Protein AF-A0A5K1BIJ3-F1 (afdb_monomer)

Mean predicted aligned error: 2.59 Å

pLDDT: mean 94.62, std 4.93, range [69.94, 98.44]

Solvent-accessible surface area (backbone atoms only — not comparable to full-atom values): 3528 Å² total; per-residue (Å²): 117,30,61,44,80,45,71,90,46,58,83,83,68,51,59,68,54,55,42,67,72,40,70,81,43,72,51,57,73,49,64,50,66,42,70,76,70,96,50,32,36,37,38,38,38,27,78,38,41,68,42,26,50,54,50,53,66,72,74,106

Radius of gyration: 10.94 Å; Cα contacts (8 Å, |Δi|>4): 96; chains: 1; bounding box: 22×22×26 Å

Secondary structure (DSSP, 8-state):
--EEEE----TT--HHHHHHHHTTSTTEEEEEEE--SSS-EEEEEESSHHHHHHHHHHH-

Structure (mmCIF, N/CA/C/O backbone):
data_AF-A0A5K1BIJ3-F1
#
_entry.id   AF-A0A5K1BIJ3-F1
#
loop_
_atom_site.group_PDB
_atom_site.id
_atom_site.type_symbol
_atom_site.label_atom_id
_atom_site.label_alt_id
_atom_site.label_comp_id
_atom_site.label_asym_id
_atom_site.label_entity_id
_atom_site.label_seq_id
_atom_site.pdbx_PDB_ins_code
_atom_site.Cartn_x
_atom_site.Cartn_y
_atom_site.Cartn_z
_atom_site.occupancy
_atom_site.B_iso_or_equiv
_atom_site.auth_seq_id
_atom_site.auth_comp_id
_atom_site.auth_asym_id
_atom_site.auth_atom_id
_atom_site.pdbx_PDB_model_num
ATOM 1 N N . VAL A 1 1 ? 7.222 9.130 -11.207 1.00 84.06 1 VAL A N 1
ATOM 2 C CA . VAL A 1 1 ? 7.074 8.762 -9.775 1.00 84.06 1 VAL A CA 1
ATOM 3 C C . VAL A 1 1 ? 6.814 7.262 -9.703 1.00 84.06 1 VAL A C 1
ATOM 5 O O . VAL A 1 1 ? 6.142 6.766 -10.595 1.00 84.06 1 VAL A O 1
ATOM 8 N N . ARG A 1 2 ? 7.384 6.539 -8.728 1.00 97.50 2 ARG A N 1
ATOM 9 C CA . ARG A 1 2 ? 7.305 5.062 -8.614 1.00 97.50 2 ARG A CA 1
ATOM 10 C C . ARG A 1 2 ? 6.508 4.569 -7.396 1.00 97.50 2 ARG A C 1
ATOM 12 O O . ARG A 1 2 ? 6.584 3.408 -7.019 1.00 97.50 2 ARG A O 1
ATOM 19 N N . THR A 1 3 ? 5.769 5.475 -6.768 1.00 97.69 3 THR A N 1
ATOM 20 C CA . THR A 1 3 ? 4.932 5.208 -5.597 1.00 97.69 3 THR A CA 1
ATOM 21 C C . THR A 1 3 ? 3.492 5.531 -5.959 1.00 97.69 3 THR A C 1
ATOM 23 O O . THR A 1 3 ? 3.241 6.598 -6.522 1.00 97.69 3 THR A O 1
ATOM 26 N N . ILE A 1 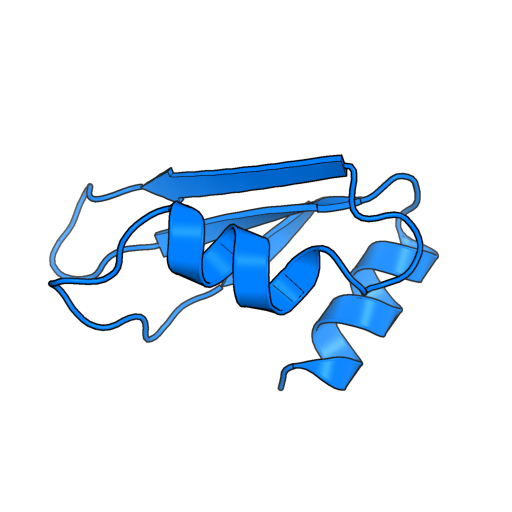4 ? 2.568 4.629 -5.641 1.00 96.56 4 ILE A N 1
ATOM 27 C CA . ILE A 1 4 ? 1.129 4.845 -5.808 1.00 96.56 4 ILE A CA 1
ATOM 28 C C . ILE A 1 4 ? 0.479 5.178 -4.468 1.00 96.56 4 ILE A C 1
ATOM 30 O O . ILE A 1 4 ? 0.965 4.777 -3.408 1.00 96.56 4 ILE A O 1
ATOM 34 N N . PHE A 1 5 ? -0.625 5.911 -4.546 1.00 95.38 5 PHE A N 1
ATOM 35 C CA . PHE A 1 5 ? -1.468 6.284 -3.419 1.00 95.38 5 PHE A CA 1
ATOM 36 C C . PHE A 1 5 ? -2.774 5.489 -3.470 1.00 95.38 5 PHE A C 1
ATOM 38 O O . PHE A 1 5 ? -3.376 5.362 -4.535 1.00 95.38 5 PHE A O 1
ATOM 45 N N . ILE A 1 6 ? -3.197 4.971 -2.320 1.00 93.94 6 ILE A N 1
ATOM 46 C CA . ILE A 1 6 ? -4.395 4.150 -2.145 1.00 93.94 6 ILE A CA 1
ATOM 47 C C . ILE A 1 6 ? -5.286 4.859 -1.125 1.00 93.94 6 ILE A C 1
ATOM 49 O O . ILE A 1 6 ? -4.863 5.129 -0.000 1.00 93.94 6 ILE A O 1
ATOM 53 N N . SER A 1 7 ? -6.515 5.168 -1.526 1.00 92.69 7 SER A N 1
ATOM 54 C CA . SER A 1 7 ? -7.519 5.843 -0.693 1.00 92.69 7 SER A CA 1
ATOM 55 C C . SER A 1 7 ? -8.788 5.008 -0.586 1.00 92.69 7 SER A C 1
ATOM 57 O O . SER A 1 7 ? -8.905 3.981 -1.251 1.00 92.69 7 SER A O 1
ATOM 59 N N . GLY A 1 8 ? -9.721 5.436 0.269 1.00 91.56 8 GLY A N 1
ATOM 60 C CA . GLY A 1 8 ? -10.965 4.704 0.511 1.00 91.56 8 GLY A CA 1
ATOM 61 C C . GLY A 1 8 ? -10.768 3.430 1.334 1.00 91.56 8 GLY A C 1
ATOM 62 O O . GLY A 1 8 ? -11.577 2.511 1.246 1.00 91.56 8 GLY A O 1
ATOM 63 N N . LEU A 1 9 ? -9.684 3.354 2.113 1.00 93.25 9 LEU A N 1
ATOM 64 C CA . LEU A 1 9 ? -9.439 2.222 2.997 1.00 93.25 9 LEU A CA 1
ATOM 65 C C . LEU A 1 9 ? -10.383 2.273 4.213 1.00 93.25 9 LEU A C 1
ATOM 67 O O . LEU A 1 9 ? -10.635 3.362 4.738 1.00 93.25 9 LEU A O 1
ATOM 71 N N . PRO A 1 10 ? -10.866 1.116 4.703 1.00 94.19 10 PRO A N 1
ATOM 72 C CA . PRO A 1 10 ? -11.579 1.029 5.975 1.00 94.19 10 PRO A CA 1
ATOM 73 C C . PRO A 1 10 ? -10.744 1.574 7.139 1.00 94.19 10 PRO A C 1
ATOM 75 O O . PRO A 1 10 ? -9.516 1.505 7.118 1.00 94.19 10 PRO A O 1
ATOM 78 N N . THR A 1 11 ? -11.396 2.082 8.185 1.00 93.69 11 THR A N 1
ATOM 79 C CA . THR A 1 11 ? -10.713 2.657 9.359 1.00 93.69 11 THR A CA 1
ATOM 80 C C . THR A 1 11 ? -9.927 1.632 10.177 1.00 93.69 11 THR A C 1
ATOM 82 O O . THR A 1 11 ? -9.006 2.007 10.899 1.00 93.69 11 THR A O 1
ATOM 85 N N . ASP A 1 12 ? -10.256 0.348 10.053 1.00 94.00 12 ASP A N 1
ATOM 86 C CA . ASP A 1 12 ? -9.607 -0.777 10.725 1.00 94.00 12 ASP A CA 1
ATOM 87 C C . ASP A 1 12 ? -8.575 -1.512 9.852 1.00 94.00 12 ASP A C 1
ATOM 89 O O . ASP A 1 12 ? -8.044 -2.544 10.278 1.00 94.00 12 ASP A O 1
ATOM 93 N N . VAL A 1 13 ? -8.263 -0.971 8.664 1.00 95.94 13 VAL A N 1
ATOM 94 C CA . VAL A 1 13 ? -7.264 -1.537 7.751 1.00 95.94 13 VAL A CA 1
ATOM 95 C C . VAL A 1 13 ? -5.922 -1.718 8.454 1.00 95.94 13 VAL A C 1
ATOM 97 O O . VAL A 1 13 ? -5.473 -0.875 9.230 1.00 95.94 13 VAL A O 1
ATOM 100 N N . L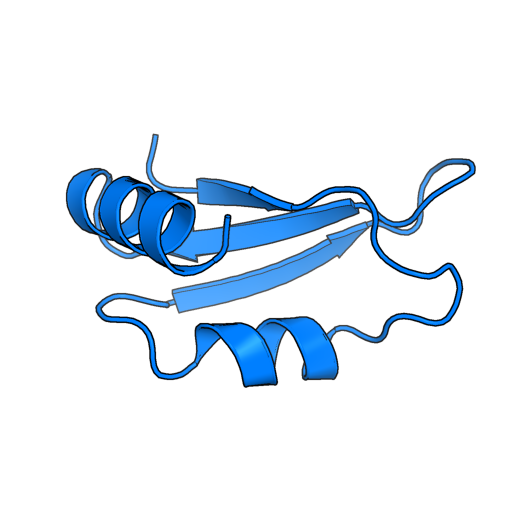YS A 1 14 ? -5.241 -2.820 8.153 1.00 94.7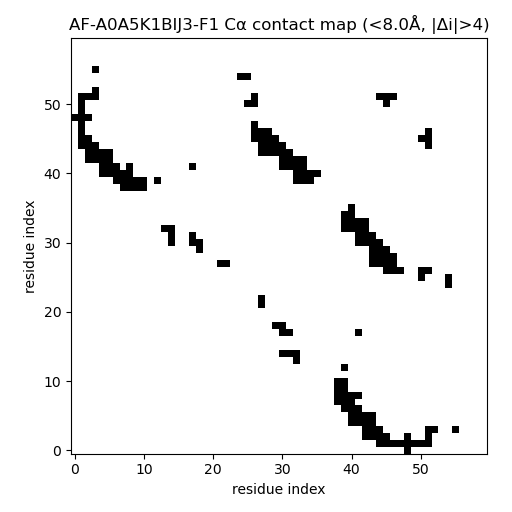5 14 LYS A N 1
ATOM 101 C CA . LYS A 1 14 ? -3.903 -3.128 8.659 1.00 94.75 14 LYS A CA 1
ATOM 102 C C . LYS A 1 14 ? -2.901 -3.140 7.520 1.00 94.75 14 LYS A C 1
ATOM 104 O O . LYS A 1 14 ? -3.205 -3.560 6.410 1.00 94.7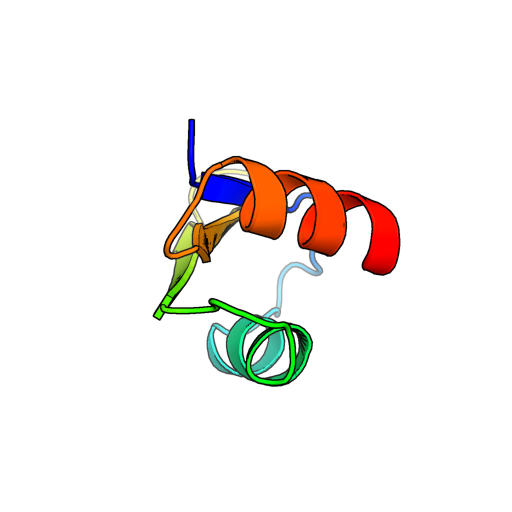5 14 LYS A O 1
ATOM 109 N N . GLU A 1 15 ? -1.655 -2.784 7.815 1.00 93.56 15 GLU A N 1
ATOM 110 C CA . GLU A 1 15 ? -0.563 -2.761 6.827 1.00 93.56 15 GLU A CA 1
ATOM 111 C C . GLU A 1 15 ? -0.416 -4.090 6.067 1.00 93.56 15 GLU A C 1
ATOM 113 O O . GLU A 1 15 ? -0.246 -4.106 4.848 1.00 93.56 15 GLU A O 1
ATOM 118 N N . ARG A 1 16 ? -0.614 -5.214 6.769 1.00 96.81 16 ARG A N 1
ATOM 119 C CA . ARG A 1 16 ? -0.618 -6.562 6.181 1.00 96.81 16 ARG A CA 1
ATOM 120 C C . ARG A 1 16 ? -1.639 -6.744 5.054 1.00 96.81 16 ARG A C 1
ATOM 122 O O . ARG A 1 16 ? -1.433 -7.586 4.191 1.00 96.81 16 ARG A O 1
ATOM 129 N N . GLU A 1 17 ? -2.756 -6.022 5.075 1.00 96.31 17 GLU A N 1
ATOM 130 C CA . GLU A 1 17 ? -3.812 -6.144 4.065 1.00 96.31 17 GLU A CA 1
ATOM 131 C C . GLU A 1 17 ? -3.372 -5.502 2.753 1.00 96.31 17 GLU A C 1
ATOM 133 O O . GLU A 1 17 ? -3.531 -6.115 1.700 1.00 96.31 17 GLU A O 1
ATOM 138 N N . ILE A 1 18 ? -2.697 -4.350 2.820 1.00 95.62 18 ILE A N 1
ATOM 139 C CA . ILE A 1 18 ? -2.078 -3.718 1.648 1.00 95.62 18 ILE A CA 1
ATOM 140 C C . ILE A 1 18 ? -0.932 -4.574 1.117 1.00 95.62 18 ILE A C 1
ATOM 142 O O . ILE A 1 18 ? -0.851 -4.822 -0.085 1.00 95.62 18 ILE A O 1
ATOM 146 N N . GLN A 1 19 ? -0.088 -5.106 2.003 1.00 96.62 19 GLN A N 1
ATOM 147 C CA . GLN A 1 19 ? 0.959 -6.032 1.586 1.00 96.62 19 GLN A CA 1
ATOM 148 C C . GLN A 1 19 ? 0.364 -7.268 0.894 1.00 96.62 19 GLN A C 1
ATOM 150 O O . GLN A 1 19 ? 0.851 -7.680 -0.153 1.00 96.62 19 GLN A O 1
ATOM 155 N N . ASN A 1 20 ? -0.702 -7.862 1.435 1.00 96.75 20 ASN A N 1
ATOM 156 C CA . ASN A 1 20 ? -1.342 -9.036 0.837 1.00 96.75 20 ASN A CA 1
ATOM 157 C C . ASN A 1 20 ? -2.005 -8.730 -0.510 1.00 96.75 20 ASN A C 1
ATOM 159 O O . ASN A 1 20 ? -1.962 -9.585 -1.395 1.00 96.75 20 ASN A O 1
ATOM 163 N N . LEU A 1 21 ? -2.569 -7.531 -0.666 1.00 94.81 21 LEU A N 1
ATOM 164 C CA . LEU A 1 21 ? -3.140 -7.051 -1.921 1.00 94.81 21 LEU A CA 1
ATOM 165 C C . LEU A 1 21 ? -2.067 -6.903 -3.011 1.00 94.81 21 LEU A C 1
ATOM 167 O O . LEU A 1 21 ? -2.304 -7.269 -4.158 1.00 94.81 21 LEU A O 1
ATOM 171 N N . LEU A 1 22 ? -0.883 -6.390 -2.661 1.00 96.94 22 LEU A N 1
ATOM 172 C CA . LEU A 1 22 ? 0.105 -5.936 -3.646 1.00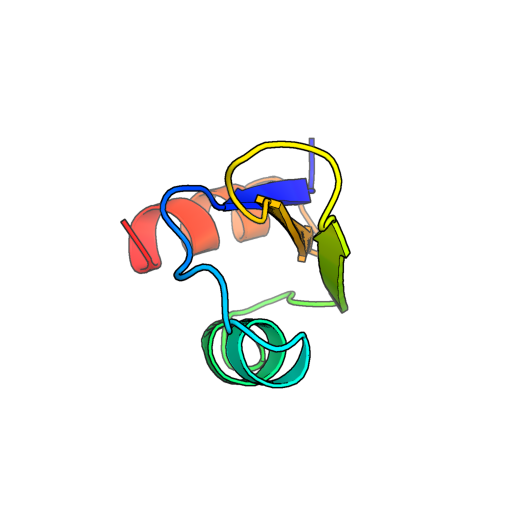 96.94 22 LEU A CA 1
ATOM 173 C C . LEU A 1 22 ? 1.317 -6.856 -3.825 1.00 96.94 22 LEU A C 1
ATOM 175 O O . LEU A 1 22 ? 1.988 -6.755 -4.848 1.00 96.94 22 LEU A O 1
ATOM 179 N N . ARG A 1 23 ? 1.608 -7.768 -2.886 1.00 96.81 23 ARG A N 1
ATOM 180 C CA . ARG A 1 23 ? 2.830 -8.609 -2.901 1.00 96.81 23 ARG A CA 1
ATOM 181 C C . ARG A 1 23 ? 3.005 -9.472 -4.150 1.00 96.81 23 ARG A C 1
ATOM 183 O O . ARG A 1 23 ? 4.104 -9.948 -4.408 1.00 96.81 23 ARG A O 1
ATOM 190 N N . TRP A 1 24 ? 1.925 -9.714 -4.886 1.00 97.06 24 TRP A N 1
ATOM 191 C CA . TRP A 1 24 ? 1.934 -10.512 -6.112 1.00 97.06 24 TRP A CA 1
ATOM 192 C C . TRP A 1 24 ? 2.059 -9.662 -7.379 1.00 97.06 24 TRP A C 1
ATOM 194 O O . TRP A 1 24 ? 2.208 -10.212 -8.468 1.00 97.06 24 TRP A O 1
ATOM 204 N N . LEU A 1 25 ? 1.993 -8.334 -7.255 1.00 97.25 25 LEU A N 1
ATOM 205 C CA . LEU A 1 25 ? 2.114 -7.433 -8.389 1.00 97.25 25 LEU A CA 1
ATOM 206 C C . LEU A 1 25 ? 3.588 -7.276 -8.789 1.00 97.25 25 LEU A C 1
ATOM 208 O O . LEU A 1 25 ? 4.454 -7.118 -7.920 1.00 97.25 25 LEU A O 1
ATOM 212 N N . PRO A 1 26 ? 3.899 -7.287 -10.098 1.00 98.12 26 PRO A N 1
ATOM 213 C CA . PRO A 1 26 ? 5.268 -7.142 -10.564 1.00 98.12 26 PRO A CA 1
ATOM 214 C C . PRO A 1 26 ? 5.923 -5.860 -10.046 1.00 98.12 26 PRO A C 1
ATOM 216 O O . PRO A 1 26 ? 5.392 -4.759 -10.183 1.00 98.12 26 PRO A O 1
ATOM 219 N N . GLY A 1 27 ? 7.117 -6.012 -9.476 1.00 97.69 27 GLY A N 1
ATOM 220 C CA . GLY A 1 27 ? 7.924 -4.892 -9.013 1.00 97.69 27 GLY A CA 1
ATOM 221 C C . GLY A 1 27 ? 7.470 -4.253 -7.706 1.00 97.69 27 GLY A C 1
ATOM 222 O O . GLY A 1 27 ? 7.993 -3.185 -7.411 1.00 97.69 27 GLY A O 1
ATOM 223 N N . TYR A 1 28 ? 6.550 -4.857 -6.948 1.00 98.12 28 TYR A N 1
ATOM 224 C CA . TYR A 1 28 ? 6.247 -4.442 -5.577 1.00 98.12 28 TYR A CA 1
ATOM 225 C C . TYR A 1 28 ? 7.511 -4.484 -4.697 1.00 98.12 28 TYR A C 1
ATOM 227 O O . TYR A 1 28 ? 8.206 -5.499 -4.662 1.00 98.12 28 TYR A O 1
ATOM 235 N N . GLU A 1 29 ? 7.798 -3.394 -3.980 1.00 98.06 29 GLU A N 1
ATOM 236 C CA . GLU A 1 29 ? 8.938 -3.303 -3.052 1.00 98.06 29 GLU A CA 1
ATOM 237 C C . GLU A 1 29 ? 8.476 -3.206 -1.594 1.00 98.06 29 GLU A C 1
ATOM 239 O O . GLU A 1 29 ? 8.941 -3.956 -0.738 1.00 98.06 29 GLU A O 1
ATOM 244 N N . ALA A 1 30 ? 7.560 -2.282 -1.300 1.00 97.50 30 ALA A N 1
ATOM 245 C CA . ALA A 1 30 ? 7.069 -2.039 0.053 1.00 97.50 30 ALA A CA 1
ATOM 246 C C . ALA A 1 30 ? 5.708 -1.339 0.034 1.00 97.50 30 ALA A C 1
ATOM 248 O O . ALA A 1 30 ? 5.354 -0.662 -0.932 1.00 97.50 30 ALA A O 1
ATOM 249 N N . SER A 1 31 ? 4.976 -1.430 1.140 1.00 97.00 31 SER A N 1
ATOM 250 C CA . SER A 1 31 ? 3.777 -0.636 1.386 1.00 97.00 31 SER A CA 1
ATOM 251 C C . SER A 1 31 ? 3.745 -0.138 2.815 1.00 97.00 31 SER A C 1
ATOM 253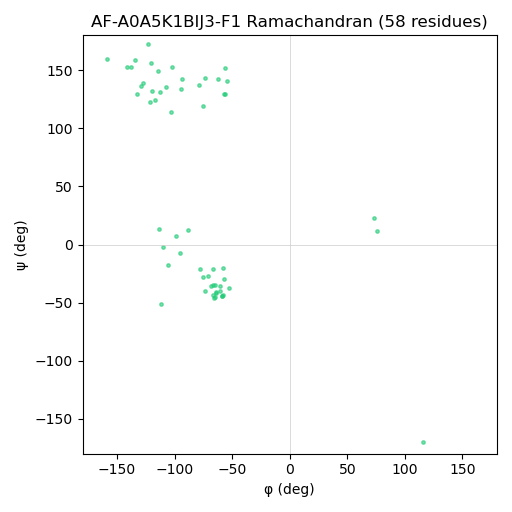 O O . SER A 1 31 ? 4.271 -0.807 3.696 1.00 97.00 31 SER A O 1
ATOM 255 N N . GLN A 1 32 ? 3.077 0.988 3.028 1.00 96.25 32 GLN A N 1
ATOM 256 C CA . GLN A 1 32 ? 2.842 1.558 4.347 1.00 96.25 32 GLN A CA 1
ATOM 257 C C . GLN A 1 32 ? 1.438 2.150 4.430 1.00 96.25 32 GLN A C 1
ATOM 259 O O . GLN A 1 32 ? 0.885 2.606 3.424 1.00 96.25 32 GLN A O 1
ATOM 264 N N . ILE A 1 33 ? 0.887 2.188 5.642 1.00 96.38 33 ILE A N 1
ATOM 265 C CA . ILE A 1 33 ? -0.373 2.876 5.931 1.00 96.38 33 ILE A CA 1
ATOM 266 C C . ILE A 1 33 ? -0.101 4.073 6.825 1.00 96.38 33 ILE A C 1
ATOM 268 O O . ILE A 1 33 ? 0.562 3.979 7.856 1.00 96.38 33 ILE A O 1
ATOM 272 N N . ASN A 1 34 ? -0.658 5.208 6.431 1.00 94.81 34 ASN A N 1
ATOM 273 C CA . ASN A 1 34 ? -0.702 6.409 7.230 1.00 94.81 34 ASN A CA 1
ATOM 274 C C . ASN A 1 34 ? -2.106 6.574 7.822 1.00 94.81 34 ASN A C 1
ATOM 276 O O . ASN A 1 34 ? -3.064 6.820 7.094 1.00 94.81 34 ASN A O 1
ATOM 280 N N . TYR A 1 35 ? -2.208 6.478 9.145 1.00 92.25 35 TYR A N 1
ATOM 281 C CA . TYR A 1 35 ? -3.459 6.662 9.892 1.00 92.25 35 TYR A CA 1
ATOM 282 C C . TYR A 1 35 ? -3.717 8.127 10.288 1.00 92.25 35 TYR A C 1
ATOM 284 O O . TYR A 1 35 ? -4.556 8.404 11.140 1.00 92.25 35 TYR A O 1
ATOM 292 N N . LYS A 1 36 ? -2.971 9.089 9.728 1.00 86.06 36 LYS A N 1
ATOM 293 C CA . LYS A 1 36 ? -3.206 10.517 9.977 1.00 86.06 36 LYS A CA 1
ATOM 294 C C . LYS A 1 36 ? -4.432 10.994 9.197 1.00 86.06 36 LYS A C 1
ATOM 296 O O . LYS A 1 36 ? -4.398 11.006 7.971 1.00 86.06 36 LYS A O 1
ATOM 301 N N . GLY A 1 37 ? -5.449 11.472 9.910 1.00 80.88 37 GLY A N 1
ATOM 302 C CA . GLY A 1 37 ? -6.681 12.023 9.335 1.00 80.88 37 GLY A CA 1
ATOM 303 C C . GLY A 1 37 ? -7.910 11.188 9.687 1.00 80.88 37 GLY A C 1
ATOM 304 O O . GLY A 1 37 ? -7.838 10.306 10.537 1.00 80.88 37 GLY A O 1
ATOM 305 N N . GLU A 1 38 ? -9.043 11.479 9.045 1.00 83.88 38 GLU A N 1
ATOM 306 C CA . GLU A 1 38 ? -10.298 10.743 9.269 1.00 83.88 38 GLU A CA 1
ATOM 307 C C . GLU A 1 38 ? -10.301 9.355 8.614 1.00 83.88 38 GLU A C 1
ATOM 309 O O . GLU A 1 38 ? -10.961 8.443 9.108 1.00 83.88 38 GLU A O 1
ATOM 314 N N . GLN A 1 39 ? -9.553 9.179 7.518 1.00 90.81 39 GLN A N 1
ATOM 315 C CA . GLN A 1 39 ? -9.454 7.916 6.789 1.00 90.81 39 GLN A CA 1
ATOM 316 C C . GLN A 1 39 ? -7.993 7.495 6.591 1.00 90.81 39 GLN A C 1
ATOM 318 O O . GLN A 1 39 ? -7.155 8.340 6.257 1.00 90.81 39 GLN A O 1
ATOM 323 N N . PRO A 1 40 ? -7.673 6.198 6.750 1.00 95.06 40 PRO A N 1
ATOM 324 C CA . PRO A 1 40 ? -6.339 5.687 6.472 1.00 95.06 40 PRO A CA 1
ATOM 325 C C . PRO A 1 40 ? -5.945 5.856 5.002 1.00 95.06 40 PRO A C 1
ATOM 327 O O . PRO A 1 40 ? -6.740 5.656 4.084 1.00 95.06 40 PRO A O 1
ATOM 330 N N . MET A 1 41 ? -4.674 6.179 4.785 1.00 95.06 41 MET A N 1
ATOM 331 C CA . MET A 1 41 ? -4.077 6.368 3.466 1.00 95.06 41 MET A CA 1
ATOM 332 C C . MET A 1 41 ? -2.977 5.338 3.228 1.00 95.06 41 MET A C 1
ATOM 334 O O . MET A 1 41 ? -2.025 5.257 4.005 1.00 95.06 41 MET A O 1
ATOM 338 N N . GLY A 1 42 ? -3.074 4.575 2.144 1.00 95.56 42 GLY A N 1
ATOM 339 C CA . GLY A 1 42 ? -2.060 3.604 1.746 1.00 95.56 42 GLY A CA 1
ATOM 340 C C . GLY A 1 42 ? -1.058 4.194 0.758 1.00 95.56 42 GLY A C 1
ATOM 341 O O . GLY A 1 42 ? -1.417 4.952 -0.142 1.00 95.56 42 GLY A O 1
ATOM 342 N N . PHE A 1 43 ? 0.204 3.805 0.890 1.00 96.38 43 PHE A N 1
ATOM 343 C CA . PHE A 1 43 ? 1.250 4.094 -0.086 1.00 96.38 43 PHE A CA 1
ATOM 344 C C . PHE A 1 43 ? 1.968 2.805 -0.440 1.00 96.38 43 PHE A C 1
ATOM 346 O O . PHE A 1 43 ? 2.309 2.033 0.455 1.00 96.38 43 PHE A O 1
ATOM 353 N N . ALA A 1 44 ? 2.238 2.591 -1.724 1.00 97.50 44 ALA A N 1
ATOM 354 C CA . ALA A 1 44 ? 2.985 1.428 -2.180 1.00 97.50 44 ALA A CA 1
ATOM 355 C C . ALA A 1 44 ? 4.081 1.821 -3.163 1.00 97.50 44 ALA A C 1
ATOM 357 O O . ALA A 1 44 ? 3.846 2.558 -4.121 1.00 97.50 44 ALA A O 1
ATOM 358 N N . LEU A 1 45 ? 5.290 1.345 -2.890 1.00 98.19 45 LEU A N 1
ATOM 359 C CA . LEU A 1 45 ? 6.492 1.578 -3.670 1.00 98.19 45 LEU A CA 1
ATOM 360 C C . LEU A 1 45 ? 6.702 0.430 -4.654 1.00 98.19 45 LEU A C 1
ATOM 362 O O . LEU A 1 45 ? 6.640 -0.741 -4.276 1.00 98.19 45 LEU A O 1
ATOM 366 N N . PHE A 1 46 ? 7.001 0.792 -5.898 1.00 98.44 46 PHE A N 1
ATOM 367 C CA . PHE A 1 46 ? 7.369 -0.136 -6.953 1.00 98.44 46 PHE A CA 1
ATOM 368 C C . PHE A 1 46 ? 8.762 0.180 -7.491 1.00 98.44 46 PHE A C 1
ATOM 370 O O . PHE A 1 46 ? 9.230 1.319 -7.441 1.00 98.44 46 PHE A O 1
ATOM 377 N N . SER A 1 47 ? 9.399 -0.830 -8.074 1.00 98.31 47 SER A N 1
ATOM 378 C CA . SER A 1 47 ? 10.740 -0.728 -8.658 1.00 98.31 47 SER A CA 1
ATOM 379 C C . SER A 1 47 ? 10.828 0.287 -9.799 1.00 98.31 47 SER A C 1
ATOM 381 O O . SER A 1 47 ? 11.823 1.004 -9.909 1.00 98.31 47 SER A O 1
ATOM 383 N N . THR A 1 48 ? 9.780 0.418 -10.620 1.00 98.38 48 THR A N 1
ATOM 384 C CA . THR A 1 48 ? 9.731 1.370 -11.741 1.00 98.38 48 THR A CA 1
ATOM 385 C C . THR A 1 48 ? 8.408 2.130 -11.796 1.00 98.38 48 THR A C 1
ATOM 387 O O . THR A 1 48 ? 7.385 1.685 -11.274 1.00 98.38 48 THR A O 1
ATOM 390 N N . ALA A 1 49 ? 8.414 3.290 -12.458 1.00 98.00 49 ALA A N 1
ATOM 391 C CA . ALA A 1 49 ? 7.201 4.080 -12.663 1.00 98.00 49 ALA A CA 1
ATOM 392 C C . ALA A 1 49 ? 6.171 3.348 -13.543 1.00 98.00 49 ALA A C 1
ATOM 394 O O . ALA A 1 49 ? 4.974 3.461 -13.310 1.00 98.00 49 ALA A O 1
ATOM 395 N N . GLN A 1 50 ? 6.630 2.576 -14.528 1.00 98.06 50 GLN A N 1
ATOM 396 C CA . GLN A 1 50 ? 5.784 1.788 -15.423 1.00 98.06 50 GLN A CA 1
ATOM 397 C C . GLN A 1 50 ? 5.034 0.698 -14.656 1.00 98.06 50 GLN A C 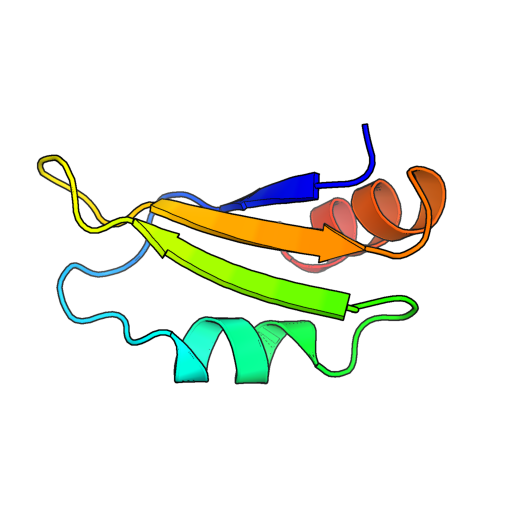1
ATOM 399 O O . GLN A 1 50 ? 3.827 0.553 -14.824 1.00 98.06 50 GLN A O 1
ATOM 404 N N . LEU A 1 51 ? 5.733 -0.019 -13.771 1.00 98.19 51 LEU A N 1
ATOM 405 C CA . LEU A 1 51 ? 5.115 -1.042 -12.927 1.00 98.19 51 LEU A CA 1
ATOM 406 C C . LEU A 1 51 ? 4.173 -0.434 -11.884 1.00 98.19 51 LEU A C 1
ATOM 408 O O . LEU A 1 51 ? 3.109 -0.991 -11.646 1.00 98.19 51 LEU A O 1
ATOM 412 N N . ALA A 1 52 ? 4.502 0.741 -11.336 1.00 98.12 52 ALA A N 1
ATOM 413 C CA . ALA A 1 52 ? 3.588 1.489 -10.473 1.00 98.12 52 ALA A CA 1
ATOM 414 C C . ALA A 1 52 ? 2.272 1.840 -11.195 1.00 98.12 52 ALA A C 1
ATOM 416 O O . ALA A 1 52 ? 1.195 1.667 -10.633 1.00 98.12 52 ALA A O 1
ATOM 417 N N . MET A 1 53 ? 2.346 2.309 -12.447 1.00 96.94 53 MET A N 1
ATOM 418 C CA . MET A 1 53 ? 1.155 2.617 -13.249 1.00 96.94 53 MET A CA 1
ATOM 419 C C . MET A 1 53 ? 0.343 1.358 -13.568 1.00 96.94 53 MET A C 1
ATOM 421 O O . MET A 1 53 ? -0.857 1.345 -13.325 1.00 96.94 53 MET A O 1
ATOM 425 N N . ALA A 1 54 ? 0.996 0.278 -14.004 1.00 96.94 54 ALA A N 1
ATOM 426 C CA . ALA A 1 54 ? 0.317 -0.991 -14.264 1.00 96.94 54 ALA A CA 1
ATOM 427 C C . ALA A 1 54 ? -0.366 -1.557 -13.005 1.00 96.94 54 ALA A C 1
ATOM 429 O O . ALA A 1 54 ? -1.486 -2.055 -13.075 1.00 96.94 54 ALA A O 1
ATOM 430 N N . ALA A 1 55 ? 0.284 -1.449 -11.842 1.00 96.75 55 ALA A N 1
ATOM 431 C CA . ALA A 1 55 ? -0.298 -1.854 -10.569 1.00 96.75 55 ALA A CA 1
ATOM 432 C C . ALA A 1 55 ? -1.517 -1.005 -10.196 1.00 96.75 55 ALA A C 1
ATOM 434 O O . ALA A 1 55 ? -2.514 -1.564 -9.753 1.00 96.75 55 ALA A O 1
ATOM 435 N N . LYS A 1 56 ? -1.456 0.318 -10.402 1.00 95.00 56 LYS A N 1
ATOM 436 C CA . LYS A 1 56 ? -2.592 1.228 -10.199 1.00 95.00 56 LYS A CA 1
ATOM 437 C C . LYS A 1 56 ? -3.788 0.831 -11.066 1.00 95.00 56 LYS A C 1
ATOM 439 O O . LYS A 1 56 ? -4.900 0.803 -10.555 1.00 95.00 56 LYS A O 1
ATOM 444 N N . ASP A 1 57 ? -3.560 0.496 -12.331 1.00 94.62 57 ASP A N 1
ATOM 445 C CA . ASP A 1 57 ? -4.634 0.111 -13.253 1.00 94.62 57 ASP A CA 1
ATOM 446 C C . ASP A 1 57 ? -5.231 -1.270 -12.922 1.00 94.62 57 ASP A C 1
ATOM 448 O O . ASP A 1 57 ? -6.397 -1.518 -13.203 1.00 94.62 57 ASP A O 1
ATOM 452 N N . ALA A 1 58 ? -4.458 -2.166 -12.297 1.00 93.38 58 ALA A N 1
ATOM 453 C CA . ALA A 1 58 ? -4.919 -3.501 -11.907 1.00 93.38 58 ALA A CA 1
ATOM 454 C C . ALA A 1 58 ? -5.785 -3.528 -10.631 1.00 93.38 58 ALA A C 1
ATOM 456 O O . ALA A 1 58 ? -6.489 -4.510 -10.402 1.00 93.38 58 ALA A O 1
ATOM 457 N N . ILE A 1 59 ? -5.692 -2.499 -9.782 1.00 87.06 59 ILE A N 1
ATOM 458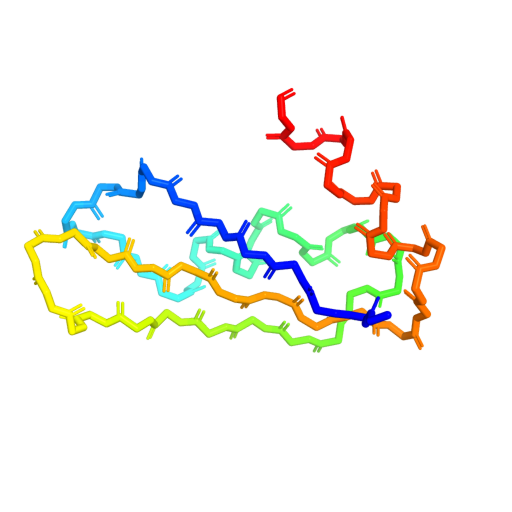 C CA . ILE A 1 59 ? -6.377 -2.431 -8.476 1.00 87.06 59 ILE A CA 1
ATOM 459 C C . ILE A 1 59 ? -7.514 -1.399 -8.430 1.00 87.06 59 ILE A C 1
ATOM 461 O O . ILE A 1 59 ? -8.133 -1.252 -7.375 1.00 87.06 59 ILE A O 1
ATOM 465 N N . GLN A 1 60 ? -7.744 -0.658 -9.520 1.00 69.94 60 GLN A N 1
ATOM 466 C CA . GLN A 1 60 ? -8.807 0.347 -9.633 1.00 69.94 60 GLN A CA 1
ATOM 467 C C . GLN A 1 60 ? -10.118 -0.222 -10.168 1.00 69.94 60 GLN A C 1
ATOM 469 O O . GLN A 1 60 ? -10.076 -1.126 -11.030 1.00 69.94 60 GLN A O 1
#

Sequence (60 aa):
VRTIFISGLPTDVKEREIQNLLRWLPGYEASQINYKGEQPMGFALFSTAQLAMAAKDAIQ

Nearest PDB structures (foldseek):
  5det-assembly1_A  TM=9.788E-01  e=4.272E-06  Homo sapiens
  5cyj-assembly1_B  TM=9.844E-01  e=8.285E-06  Homo sapiens
  6dg0-assembly2_B  TM=9.212E-01  e=2.816E-03  Caenorhabditis elegans
  7d1l-assembly1_B  TM=7.612E-01  e=2.345E-02  Caenorhabditis elegans
  6gc5-assembly4_B  TM=8.003E-01  e=3.984E-02  Homo sapiens

InterPro domains:
  IPR012677 Nucleotide-binding alpha-beta plait domain superfamily [G3DSA:3.30.70.330] (1-60)
  IPR035979 RNA-binding domain superfamily [SSF54928] (2-58)
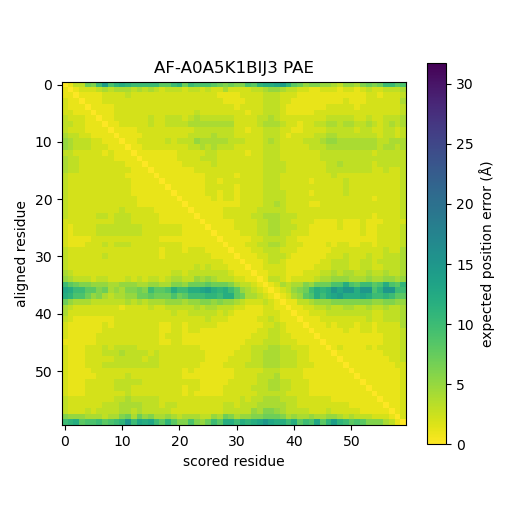
Foldseek 3Di:
DFKDKDWPDDLPDDLVVVCVLPVPQAFWDGKDWDNPDPTIMIMTGGPDNVSSVVSVVVVD

Organism: NCBI:txid210225